Protein AF-A0A7K9DVI6-F1 (afdb_monomer_lite)

pLDDT: mean 95.96, std 3.77, range [73.94, 98.69]

Foldseek 3Di:
DVVVLCPVQPDPDDPDPDDDPRSVVSSVVVVVVVVVVVVVVVVVVVVVVVVVVVVVVD

Radius of gyration: 18.19 Å; chains: 1; bounding box: 46×14×45 Å

InterPro domains:
  IPR004217 Tim10-like [PF02953] (1-47)
  IPR035427 Tim10-like domain superfamily [G3DSA:1.10.287.810] (1-58)
  IPR035427 Tim10-like domain superfamily [SSF144122] (1-50)

Secondary structure (DSSP, 8-state):
-HHHHHHHHS-SS-SSSSPPHHHHHHHHHHHHHHHHHHHHHHHHHHHHHHHHHHHHT-

Sequence (58 aa):
MTQACHRKCVPPHYKDAELSKGESVCLDRCVAKYLEVHERMGKKLTELSLQDEELLRR

Organism: NCBI:txid243314

Structure (mmCIF, N/CA/C/O backbone):
data_AF-A0A7K9DVI6-F1
#
_entry.id   AF-A0A7K9DVI6-F1
#
loop_
_atom_site.group_PDB
_atom_site.id
_atom_site.type_symbol
_atom_site.label_atom_id
_atom_site.label_alt_id
_atom_site.label_comp_id
_atom_site.label_asym_id
_atom_site.label_entity_id
_atom_site.label_seq_id
_atom_site.pdbx_PDB_ins_code
_atom_site.Cartn_x
_atom_site.Cartn_y
_atom_site.Cartn_z
_atom_site.occupancy
_atom_site.B_iso_or_equiv
_atom_site.auth_seq_id
_atom_site.auth_comp_id
_atom_site.auth_asym_id
_atom_site.auth_atom_id
_atom_site.pdbx_PDB_model_num
ATOM 1 N N . MET A 1 1 ? -1.695 -7.474 0.995 1.00 94.69 1 MET A N 1
ATOM 2 C CA . MET A 1 1 ? -0.713 -6.436 0.604 1.00 94.69 1 MET A CA 1
ATOM 3 C C . MET A 1 1 ? 0.103 -6.841 -0.625 1.00 94.69 1 MET A C 1
ATOM 5 O O . MET A 1 1 ? -0.150 -6.292 -1.689 1.00 94.69 1 MET A O 1
ATOM 9 N N . THR A 1 2 ? 1.014 -7.821 -0.530 1.00 96.38 2 THR A N 1
ATOM 10 C CA . THR A 1 2 ? 1.981 -8.170 -1.596 1.00 96.38 2 THR A CA 1
ATOM 11 C C . THR A 1 2 ? 1.342 -8.458 -2.953 1.00 96.38 2 THR A C 1
ATOM 13 O O . THR A 1 2 ? 1.681 -7.807 -3.934 1.00 96.38 2 THR A O 1
ATOM 16 N N . GLN A 1 3 ? 0.350 -9.353 -3.019 1.00 97.69 3 GLN A N 1
ATOM 17 C CA . GLN A 1 3 ? -0.340 -9.654 -4.283 1.00 97.69 3 GLN A CA 1
ATOM 18 C C . GLN A 1 3 ? -1.070 -8.436 -4.870 1.00 97.69 3 GLN A C 1
ATOM 20 O O . GLN A 1 3 ? -1.117 -8.274 -6.086 1.00 97.69 3 GLN A O 1
ATOM 25 N N . ALA A 1 4 ? -1.624 -7.568 -4.019 1.00 98.00 4 ALA A N 1
ATOM 26 C CA . ALA A 1 4 ? -2.321 -6.367 -4.466 1.00 98.00 4 ALA A CA 1
ATOM 27 C C . ALA A 1 4 ? -1.343 -5.356 -5.077 1.00 98.00 4 ALA A C 1
ATOM 29 O O . ALA A 1 4 ? -1.620 -4.819 -6.146 1.00 98.00 4 ALA A O 1
ATOM 30 N N . CYS A 1 5 ? -0.193 -5.133 -4.435 1.00 98.31 5 CYS A N 1
ATOM 31 C CA . CYS A 1 5 ? 0.821 -4.227 -4.966 1.00 98.31 5 CYS A CA 1
ATOM 32 C C . CYS A 1 5 ? 1.532 -4.794 -6.191 1.00 98.31 5 CYS A C 1
ATOM 34 O O . CYS A 1 5 ? 1.723 -4.055 -7.150 1.00 98.31 5 CYS A O 1
ATOM 36 N N . HIS A 1 6 ? 1.800 -6.101 -6.232 1.00 96.94 6 HIS A N 1
ATOM 37 C CA . HIS A 1 6 ? 2.313 -6.754 -7.434 1.00 96.94 6 HIS A CA 1
ATOM 38 C C . HIS A 1 6 ? 1.359 -6.555 -8.619 1.00 96.94 6 HIS A C 1
ATOM 40 O O . HIS A 1 6 ? 1.764 -6.021 -9.640 1.00 96.94 6 HIS A O 1
ATOM 46 N N . ARG A 1 7 ? 0.062 -6.862 -8.465 1.00 97.38 7 ARG A N 1
ATOM 47 C CA . ARG A 1 7 ? -0.932 -6.657 -9.539 1.00 97.38 7 ARG A CA 1
ATOM 48 C C . ARG A 1 7 ? -1.096 -5.194 -9.968 1.00 97.38 7 ARG A C 1
ATOM 50 O O . ARG A 1 7 ? -1.506 -4.948 -11.094 1.00 97.38 7 ARG A O 1
ATOM 57 N N . LYS A 1 8 ? -0.858 -4.233 -9.069 1.00 97.56 8 LYS A N 1
ATOM 58 C CA . LYS A 1 8 ? -1.007 -2.797 -9.362 1.00 97.56 8 LYS A CA 1
ATOM 59 C C . LYS A 1 8 ? 0.223 -2.186 -10.021 1.00 97.56 8 LYS A C 1
ATOM 61 O O . LYS A 1 8 ? 0.064 -1.264 -10.812 1.00 97.56 8 LYS A O 1
ATOM 66 N N . CYS A 1 9 ? 1.412 -2.642 -9.643 1.00 97.81 9 CYS A N 1
ATOM 67 C CA . CYS A 1 9 ? 2.662 -1.979 -9.998 1.00 97.81 9 CYS A CA 1
ATOM 68 C C . CYS A 1 9 ? 3.529 -2.775 -10.964 1.00 97.81 9 CYS A C 1
ATOM 70 O O . CYS A 1 9 ? 4.340 -2.156 -11.634 1.00 97.81 9 CYS A O 1
ATOM 72 N N . VAL A 1 10 ? 3.360 -4.096 -11.053 1.00 96.38 10 VAL A N 1
ATOM 73 C CA . VAL A 1 10 ? 4.154 -4.966 -11.923 1.00 96.38 10 VAL A CA 1
ATOM 74 C C . VAL A 1 10 ? 3.239 -5.520 -13.022 1.00 96.38 10 VAL A C 1
ATOM 76 O O . VAL A 1 10 ? 2.328 -6.303 -12.725 1.00 96.38 10 VAL A O 1
ATOM 79 N N . PRO A 1 11 ? 3.403 -5.086 -14.283 1.00 93.50 11 PRO A N 1
ATOM 80 C CA . PRO A 1 11 ? 2.585 -5.564 -15.387 1.00 93.50 11 PRO A CA 1
ATOM 81 C C . PRO A 1 11 ? 2.850 -7.055 -15.659 1.00 93.50 11 PRO A C 1
ATOM 83 O O . PRO A 1 11 ? 3.953 -7.543 -15.431 1.00 93.50 11 PRO A O 1
ATOM 86 N N . PRO A 1 12 ? 1.866 -7.794 -16.201 1.00 92.75 12 PRO A N 1
ATOM 87 C CA . PRO A 1 12 ? 2.034 -9.217 -16.508 1.00 92.75 12 PRO A CA 1
ATOM 88 C C . PRO A 1 12 ? 3.049 -9.474 -17.634 1.00 92.75 12 PRO A C 1
ATOM 90 O O . PRO A 1 12 ? 3.538 -10.591 -17.781 1.00 92.75 12 PRO A O 1
ATOM 93 N N . HIS A 1 13 ? 3.354 -8.452 -18.439 1.00 93.31 13 HIS A N 1
ATOM 94 C CA . HIS A 1 13 ? 4.376 -8.507 -19.476 1.00 93.31 13 HIS A CA 1
ATOM 95 C C . HIS A 1 13 ? 5.683 -7.921 -18.948 1.00 93.31 13 HIS A C 1
ATOM 97 O O . HIS A 1 13 ? 5.866 -6.702 -18.931 1.00 93.31 13 HIS A O 1
ATOM 103 N N . TYR A 1 14 ? 6.586 -8.808 -18.545 1.00 92.25 14 TYR A N 1
ATOM 104 C CA . TYR A 1 14 ? 7.927 -8.459 -18.093 1.00 92.25 14 TYR A CA 1
ATOM 105 C C . TYR A 1 14 ? 8.812 -8.148 -19.297 1.00 92.25 14 TYR A C 1
ATOM 107 O O . TYR A 1 14 ? 9.019 -9.005 -20.156 1.00 92.25 14 TYR A O 1
ATOM 115 N N . LYS A 1 15 ? 9.302 -6.909 -19.375 1.00 88.31 15 LYS A N 1
ATOM 116 C CA . LYS A 1 15 ? 10.296 -6.512 -20.383 1.00 88.31 15 LYS A CA 1
ATOM 117 C C . LYS A 1 15 ? 11.709 -6.897 -19.953 1.00 88.31 15 LYS A C 1
ATOM 119 O O . LYS A 1 15 ? 12.477 -7.369 -20.780 1.00 88.31 15 LYS A O 1
ATOM 124 N N . ASP A 1 16 ? 11.987 -6.753 -18.662 1.00 90.31 16 ASP A N 1
ATOM 125 C CA . ASP A 1 16 ? 13.279 -6.999 -18.032 1.00 90.31 16 ASP A CA 1
ATOM 126 C C . ASP A 1 16 ? 13.079 -7.819 -16.746 1.00 90.31 16 ASP A C 1
ATOM 128 O O . ASP A 1 16 ? 11.976 -7.876 -16.195 1.00 90.31 16 ASP A O 1
ATOM 132 N N . ALA A 1 17 ? 14.140 -8.477 -16.271 1.00 91.38 17 ALA A N 1
ATOM 133 C CA . ALA A 1 17 ? 14.110 -9.261 -15.031 1.00 91.38 17 ALA A CA 1
ATOM 134 C C . ALA A 1 17 ? 14.234 -8.394 -13.764 1.00 91.38 17 ALA A C 1
ATOM 136 O O . ALA A 1 17 ? 13.893 -8.841 -12.669 1.00 91.38 17 ALA A O 1
ATOM 137 N N . GLU A 1 18 ? 14.731 -7.165 -13.909 1.00 95.31 18 GLU A N 1
ATOM 138 C CA . GLU A 1 18 ? 14.859 -6.200 -12.823 1.00 95.31 18 GLU A CA 1
ATOM 139 C C . GLU A 1 18 ? 13.680 -5.232 -12.804 1.00 95.31 18 GLU A C 1
ATOM 141 O O . GLU A 1 18 ? 13.089 -4.912 -13.835 1.00 95.31 18 GLU A O 1
ATOM 146 N N . LEU A 1 19 ? 13.367 -4.724 -11.612 1.00 94.94 19 LEU A N 1
ATOM 147 C CA . LEU A 1 19 ? 12.367 -3.679 -11.468 1.00 94.94 19 LEU A CA 1
ATOM 148 C C . LEU A 1 19 ? 12.891 -2.375 -12.061 1.00 94.94 19 LEU A C 1
ATOM 150 O O . LEU A 1 19 ? 13.920 -1.836 -11.642 1.00 94.94 19 LEU A O 1
ATOM 154 N N . SER A 1 20 ? 12.122 -1.812 -12.981 1.00 95.81 20 SER A N 1
ATOM 155 C CA . SER A 1 20 ? 12.331 -0.446 -13.429 1.00 95.81 20 SER A CA 1
ATOM 156 C C . SER A 1 20 ? 12.146 0.529 -12.263 1.00 95.81 20 SER A C 1
ATOM 158 O O . SER A 1 20 ? 11.388 0.300 -11.316 1.00 95.81 20 SER A O 1
ATOM 160 N N . LYS A 1 21 ? 12.774 1.706 -12.363 1.00 96.44 21 LYS A N 1
ATOM 161 C CA . LYS A 1 21 ? 12.595 2.790 -11.381 1.00 96.44 21 LYS A CA 1
ATOM 162 C C . LYS A 1 21 ? 11.114 3.120 -11.134 1.00 96.44 21 LYS A C 1
ATOM 164 O O . LYS A 1 21 ? 10.742 3.472 -10.016 1.00 96.44 21 LYS A O 1
ATOM 169 N N . GLY A 1 22 ? 10.276 3.017 -12.169 1.00 96.31 22 GLY A N 1
ATOM 170 C CA . GLY A 1 22 ? 8.836 3.258 -12.074 1.00 96.31 22 GLY A CA 1
ATOM 171 C C . GLY A 1 22 ? 8.115 2.217 -11.219 1.00 96.31 22 GLY A C 1
ATOM 172 O O . GLY A 1 22 ? 7.307 2.588 -10.367 1.00 96.31 22 GLY A O 1
ATOM 173 N N . GLU A 1 23 ? 8.439 0.938 -11.401 1.00 97.56 23 GLU A N 1
ATOM 174 C CA . GLU A 1 23 ? 7.859 -0.165 -10.627 1.00 97.56 23 GLU A CA 1
ATOM 175 C C . GLU A 1 23 ? 8.273 -0.080 -9.157 1.00 97.56 23 GLU A C 1
ATOM 177 O O . GLU A 1 23 ? 7.408 -0.155 -8.285 1.00 97.56 23 GLU A O 1
ATOM 182 N N . SER A 1 24 ? 9.551 0.195 -8.876 1.00 97.38 24 SER A N 1
ATOM 183 C CA . SER A 1 24 ? 10.054 0.374 -7.507 1.00 97.38 24 SER A CA 1
ATOM 184 C C . SER A 1 24 ? 9.343 1.519 -6.777 1.00 97.38 24 SER A C 1
ATOM 186 O O . SER A 1 24 ? 8.770 1.317 -5.709 1.00 97.38 24 SER A O 1
ATOM 188 N N . VAL A 1 25 ? 9.258 2.705 -7.396 1.00 98.50 25 VAL A N 1
ATOM 189 C CA . VAL A 1 25 ? 8.547 3.856 -6.802 1.00 98.50 25 VAL A CA 1
ATOM 190 C C . VAL A 1 25 ? 7.043 3.587 -6.661 1.00 98.50 25 VAL A C 1
ATOM 192 O O . VAL A 1 25 ? 6.407 4.059 -5.713 1.00 98.50 25 VAL A O 1
ATOM 195 N N . CYS A 1 26 ? 6.440 2.847 -7.596 1.00 98.50 26 CYS A N 1
ATOM 196 C CA . CYS A 1 26 ? 5.043 2.438 -7.481 1.00 98.50 26 CYS A CA 1
ATOM 197 C C . CYS A 1 26 ? 4.830 1.514 -6.279 1.00 98.50 26 CYS A C 1
ATOM 199 O O . CYS A 1 26 ? 3.876 1.730 -5.529 1.00 98.50 26 CYS A O 1
ATOM 201 N N . LEU A 1 27 ? 5.704 0.522 -6.074 1.00 98.50 27 LEU A N 1
ATOM 202 C CA . LEU A 1 27 ? 5.615 -0.422 -4.959 1.00 98.50 27 LEU A CA 1
ATOM 203 C C . LEU A 1 27 ? 5.685 0.299 -3.609 1.00 98.50 27 LEU A C 1
ATOM 205 O O . LEU A 1 27 ? 4.802 0.074 -2.778 1.00 98.50 27 LEU A O 1
ATOM 209 N N . ASP A 1 28 ? 6.627 1.230 -3.431 1.00 98.56 28 ASP A N 1
ATOM 210 C CA . ASP A 1 28 ? 6.747 2.035 -2.204 1.00 98.56 28 ASP A CA 1
ATOM 211 C C . ASP A 1 28 ? 5.452 2.808 -1.909 1.00 98.56 28 ASP A C 1
ATOM 213 O O . ASP A 1 28 ? 4.878 2.734 -0.817 1.00 98.56 28 ASP A O 1
ATOM 217 N N . ARG A 1 29 ? 4.922 3.503 -2.925 1.00 98.62 29 ARG A N 1
ATOM 218 C CA . ARG A 1 29 ? 3.652 4.241 -2.820 1.00 98.62 29 ARG A CA 1
ATOM 219 C C . ARG A 1 29 ? 2.467 3.314 -2.562 1.00 98.62 29 ARG A C 1
ATOM 221 O O . ARG A 1 29 ? 1.537 3.696 -1.853 1.00 98.62 29 ARG A O 1
ATOM 228 N N . CYS A 1 30 ? 2.460 2.129 -3.166 1.00 98.69 30 CYS A N 1
ATOM 229 C CA . CYS A 1 30 ? 1.383 1.163 -3.009 1.00 98.69 30 CYS A CA 1
ATOM 230 C C . CYS A 1 30 ? 1.327 0.625 -1.583 1.00 98.69 30 CYS A C 1
ATOM 232 O O . CYS A 1 30 ? 0.245 0.596 -1.000 1.00 98.69 30 CYS A O 1
ATOM 234 N N . VAL A 1 31 ? 2.470 0.236 -1.015 1.00 98.62 31 VAL A N 1
ATOM 235 C CA . VAL A 1 31 ? 2.547 -0.278 0.357 1.00 98.62 31 VAL A 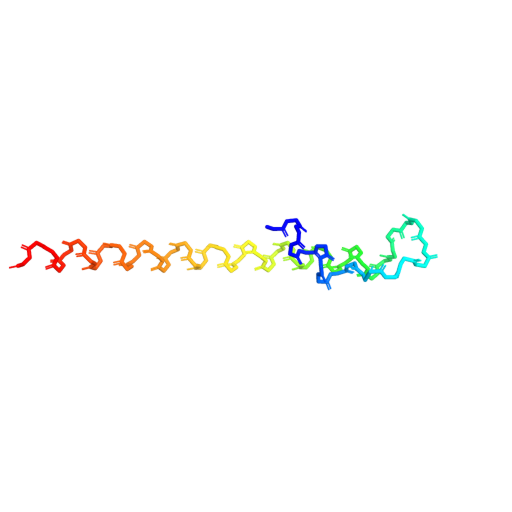CA 1
ATOM 236 C C . VAL A 1 31 ? 2.093 0.787 1.352 1.00 98.62 31 VAL A C 1
ATOM 238 O O . VAL A 1 31 ? 1.234 0.498 2.184 1.00 98.62 31 VAL A O 1
ATOM 241 N N . ALA A 1 32 ? 2.571 2.028 1.207 1.00 98.56 32 ALA A N 1
ATOM 242 C CA . ALA A 1 32 ? 2.143 3.141 2.054 1.00 98.56 32 ALA A CA 1
ATOM 243 C C . ALA A 1 32 ? 0.615 3.338 2.021 1.00 98.56 32 ALA A C 1
ATOM 245 O O . ALA A 1 32 ? -0.040 3.345 3.063 1.00 98.56 32 ALA A O 1
ATOM 246 N N . LYS A 1 33 ? 0.024 3.396 0.819 1.00 98.62 33 LYS A N 1
ATOM 247 C CA . LYS A 1 33 ? -1.435 3.523 0.649 1.00 98.62 33 LYS A CA 1
ATOM 248 C C . LYS A 1 33 ? -2.202 2.315 1.182 1.00 98.62 33 LYS A C 1
ATOM 250 O O . LYS A 1 33 ? -3.285 2.475 1.735 1.00 98.62 33 LYS A O 1
ATOM 255 N N . TYR A 1 34 ? -1.678 1.105 0.992 1.00 98.69 34 TYR A N 1
ATOM 256 C CA . TYR A 1 34 ? -2.325 -0.114 1.469 1.00 98.69 34 TYR A CA 1
ATOM 257 C C . TYR A 1 34 ? -2.444 -0.101 2.991 1.00 98.69 34 TYR A C 1
ATOM 259 O O . TYR A 1 34 ? -3.513 -0.407 3.509 1.00 98.69 34 TYR A O 1
ATOM 267 N N . LEU A 1 35 ? -1.370 0.263 3.696 1.00 98.44 35 LEU A N 1
ATOM 268 C CA . LEU A 1 35 ? -1.361 0.318 5.158 1.00 98.44 35 LEU A CA 1
ATOM 269 C C . LEU A 1 35 ? -2.295 1.407 5.691 1.00 98.44 35 LEU A C 1
ATOM 271 O O . LEU A 1 35 ? -3.072 1.135 6.602 1.00 98.44 35 LEU A O 1
ATOM 275 N N . GLU A 1 36 ? -2.296 2.589 5.072 1.00 98.38 36 GLU A N 1
ATOM 276 C CA . GLU A 1 36 ? -3.220 3.671 5.427 1.00 98.38 36 GLU A CA 1
ATOM 277 C C . GLU A 1 36 ? -4.690 3.235 5.293 1.00 98.38 36 GLU A C 1
ATOM 279 O O . GLU A 1 36 ? -5.500 3.432 6.201 1.00 98.38 36 GLU A O 1
ATOM 284 N N . VAL A 1 37 ? -5.047 2.606 4.168 1.00 98.12 37 VAL A N 1
ATOM 285 C CA . VAL A 1 37 ? -6.409 2.097 3.950 1.00 98.12 37 VAL A CA 1
ATOM 286 C C . VAL A 1 37 ? -6.727 0.963 4.922 1.00 9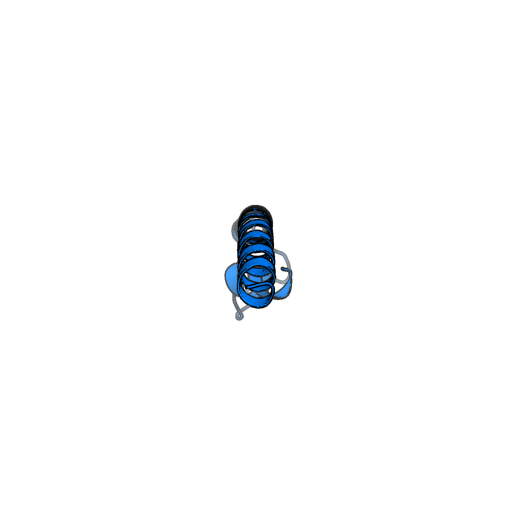8.12 37 VAL A C 1
ATOM 288 O O . VAL A 1 37 ? -7.815 0.945 5.493 1.00 98.12 37 VAL A O 1
ATOM 291 N N . HIS A 1 38 ? -5.788 0.045 5.149 1.00 98.00 38 HIS A N 1
ATOM 292 C CA . HIS A 1 38 ? -5.961 -1.072 6.074 1.00 98.00 38 HIS A CA 1
ATOM 293 C C . HIS A 1 38 ? -6.247 -0.591 7.503 1.00 98.00 38 HIS A C 1
ATOM 295 O O . HIS A 1 38 ? -7.154 -1.108 8.150 1.00 98.00 38 HIS A O 1
ATOM 301 N N . GLU A 1 39 ? -5.531 0.429 7.983 1.00 98.38 39 GLU A N 1
ATOM 302 C CA . GLU A 1 39 ? -5.771 1.021 9.302 1.00 98.38 39 GLU A CA 1
ATOM 303 C C . GLU A 1 39 ? -7.166 1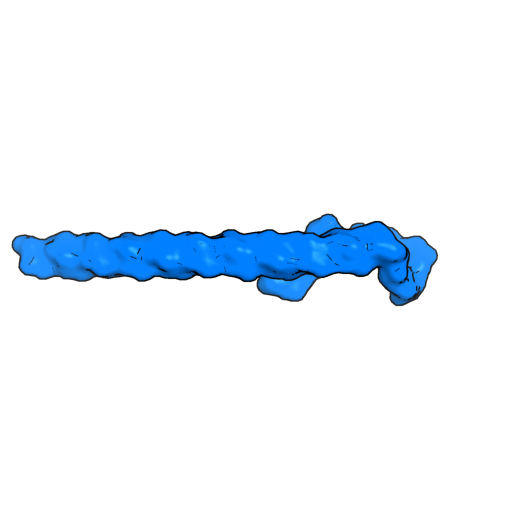.653 9.395 1.00 98.38 39 GLU A C 1
ATOM 305 O O . GLU A 1 39 ? -7.908 1.394 10.345 1.00 98.38 39 GLU A O 1
ATOM 310 N N . ARG A 1 40 ? -7.558 2.451 8.393 1.00 98.31 40 ARG A N 1
ATOM 311 C CA . ARG A 1 40 ? -8.887 3.084 8.348 1.00 98.31 40 ARG A CA 1
ATOM 312 C C . ARG A 1 40 ? -10.010 2.047 8.327 1.00 98.31 40 ARG A C 1
ATOM 314 O O . ARG A 1 40 ? -10.999 2.205 9.040 1.00 98.31 40 ARG A O 1
ATOM 321 N N . MET A 1 41 ? -9.849 0.979 7.546 1.00 98.00 41 MET A N 1
ATOM 322 C CA . MET A 1 41 ? -10.803 -0.132 7.512 1.00 98.00 41 MET A CA 1
ATOM 323 C C . MET A 1 41 ? -10.875 -0.856 8.856 1.00 98.00 41 MET A C 1
ATOM 325 O O . MET A 1 41 ? -11.975 -1.149 9.314 1.00 98.00 41 MET A O 1
ATOM 329 N N . GLY A 1 42 ? -9.732 -1.092 9.507 1.00 97.94 42 GLY A N 1
ATOM 330 C CA . GLY A 1 42 ? -9.678 -1.701 10.836 1.00 97.94 42 GLY A CA 1
ATOM 331 C C . GLY A 1 42 ? -10.453 -0.893 11.876 1.00 97.94 42 GLY A C 1
ATOM 332 O O . GLY A 1 42 ? -11.311 -1.444 12.557 1.00 97.94 42 GLY A O 1
ATOM 333 N N . LYS A 1 43 ? -10.230 0.429 11.938 1.00 97.81 43 LYS A N 1
ATOM 334 C CA . LYS A 1 43 ? -10.987 1.328 12.831 1.00 97.81 43 LYS A CA 1
ATOM 335 C C . LYS A 1 43 ? -12.486 1.249 12.563 1.00 97.81 43 LYS A C 1
ATOM 337 O O . LYS A 1 43 ? -13.266 1.083 13.496 1.00 97.81 43 LYS A O 1
ATOM 342 N N . LYS A 1 44 ? -12.882 1.305 11.286 1.00 97.88 44 LYS A N 1
ATOM 343 C CA . LYS A 1 44 ? -14.298 1.276 10.923 1.00 97.88 44 LYS A CA 1
ATOM 344 C C . LYS A 1 44 ? -14.969 -0.051 11.268 1.00 97.88 44 LYS A C 1
ATOM 346 O O . LYS A 1 44 ? -16.115 -0.052 11.704 1.00 97.88 44 LYS A O 1
ATOM 351 N N . LEU A 1 45 ? -14.267 -1.166 11.082 1.00 97.88 45 LEU A N 1
ATOM 352 C CA . LEU A 1 45 ? -14.782 -2.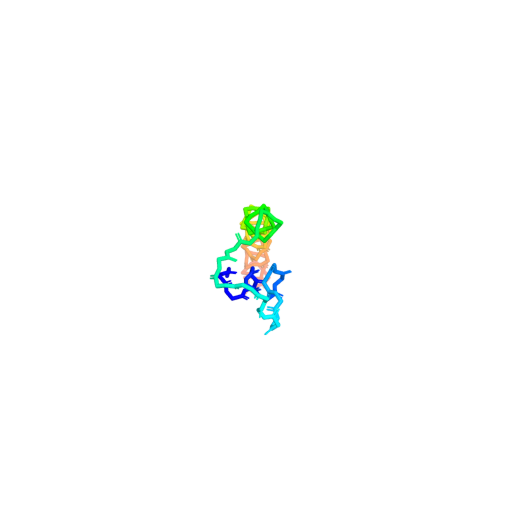485 11.433 1.00 97.88 45 LEU A CA 1
ATOM 353 C C . LEU A 1 45 ? -15.004 -2.604 12.944 1.00 97.88 45 LEU A C 1
ATOM 355 O O . LEU A 1 45 ? -16.073 -3.036 13.355 1.00 97.88 45 LEU A O 1
ATOM 359 N N . THR A 1 46 ? -14.048 -2.147 13.759 1.00 97.19 46 THR A N 1
ATOM 360 C CA . THR A 1 46 ? -14.195 -2.135 15.223 1.00 97.19 46 THR A CA 1
ATOM 361 C C . THR A 1 46 ? -15.375 -1.274 15.673 1.00 97.19 46 THR A C 1
ATOM 363 O O . THR A 1 46 ? -16.143 -1.701 16.530 1.00 97.19 46 THR A O 1
ATOM 366 N N . GLU A 1 47 ? -15.556 -0.083 15.091 1.00 97.12 47 GLU A N 1
ATOM 367 C CA . GLU A 1 47 ? -16.722 0.768 15.378 1.00 97.12 47 GLU A CA 1
ATOM 368 C C . GLU A 1 47 ? -18.043 0.037 15.114 1.00 97.12 47 GLU A C 1
ATOM 370 O O . GLU A 1 47 ? -18.949 0.098 15.941 1.00 97.12 47 GLU A O 1
ATOM 375 N N . LEU A 1 48 ? -18.145 -0.659 13.977 1.00 96.56 48 LEU A N 1
ATOM 376 C CA . LEU A 1 48 ? -19.344 -1.410 13.605 1.00 96.56 48 LEU A CA 1
ATOM 377 C C . LEU A 1 48 ? -19.585 -2.593 14.551 1.00 96.56 48 LEU A C 1
ATOM 379 O O . LEU A 1 48 ? -20.704 -2.772 15.014 1.00 96.56 48 LEU A O 1
ATOM 383 N N . SER A 1 49 ? -18.541 -3.342 14.918 1.00 96.00 49 SER A N 1
ATOM 384 C CA . SER A 1 49 ? -18.661 -4.4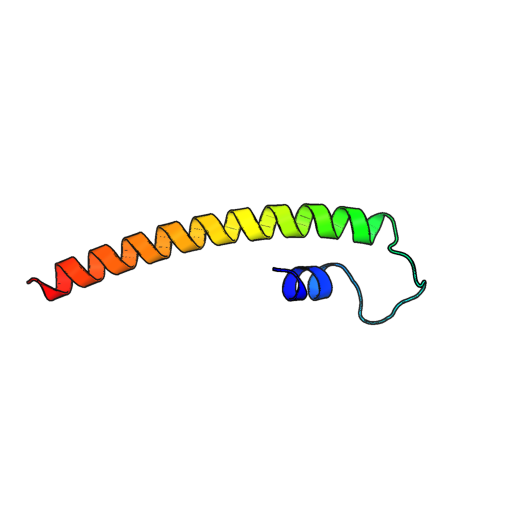45 15.882 1.00 96.00 49 SER A CA 1
ATOM 385 C C . SER A 1 49 ? -19.199 -3.988 17.240 1.00 96.00 49 SER A C 1
ATOM 387 O O . SER A 1 49 ? -20.057 -4.652 17.812 1.00 96.00 49 SER A O 1
ATOM 389 N N . LEU A 1 50 ? -18.746 -2.836 17.746 1.00 95.31 50 LEU A N 1
ATOM 390 C CA . LEU A 1 50 ? -19.256 -2.277 19.003 1.00 95.31 50 LEU A CA 1
ATOM 391 C C . LEU A 1 50 ? -20.720 -1.828 18.890 1.00 95.31 50 LEU A C 1
ATOM 393 O O . LEU A 1 50 ? -21.487 -1.981 19.840 1.00 95.31 50 LEU A O 1
ATOM 397 N N . GLN A 1 51 ? -21.112 -1.276 17.737 1.00 95.44 51 GLN A N 1
ATOM 398 C CA . GLN A 1 51 ? -22.505 -0.906 17.468 1.00 95.44 51 GLN A CA 1
ATOM 399 C C . GLN A 1 51 ? -23.418 -2.135 17.429 1.00 95.44 51 GLN A C 1
ATOM 401 O O . GLN A 1 51 ? -24.502 -2.097 18.010 1.00 95.44 51 GLN A O 1
ATOM 406 N N . ASP A 1 52 ? -22.967 -3.220 16.799 1.00 95.00 52 ASP A N 1
ATOM 407 C CA . ASP A 1 52 ? -23.709 -4.479 16.731 1.00 95.00 52 ASP A CA 1
ATOM 408 C C . ASP A 1 52 ? -23.865 -5.117 18.122 1.00 95.00 52 ASP A C 1
ATOM 410 O O . ASP A 1 52 ? -24.952 -5.579 18.468 1.00 95.00 52 ASP A O 1
ATOM 414 N N . GLU A 1 53 ? -22.823 -5.097 18.963 1.00 94.56 53 GLU A N 1
ATOM 415 C CA . GLU A 1 53 ? -22.911 -5.588 20.347 1.00 94.56 53 GLU A CA 1
ATOM 416 C C . GLU A 1 53 ? -23.910 -4.792 21.199 1.00 94.56 53 GLU A C 1
ATOM 418 O O . GLU A 1 53 ? -24.673 -5.381 21.964 1.00 94.56 53 GLU A O 1
ATOM 423 N N . GLU A 1 54 ? -23.926 -3.462 21.074 1.00 94.06 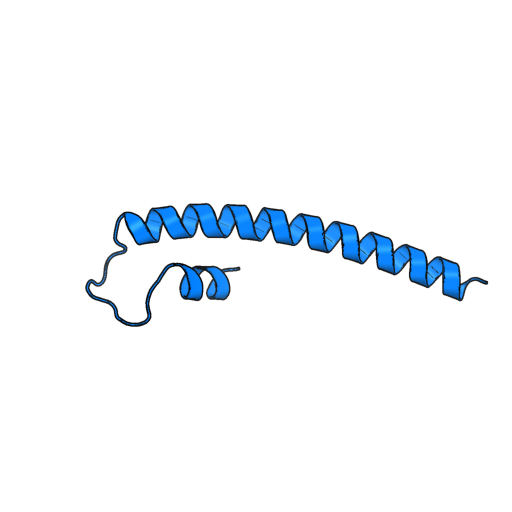54 GLU A N 1
ATOM 424 C CA . GLU A 1 54 ? -24.893 -2.602 21.768 1.00 94.06 54 GLU A CA 1
ATOM 425 C C . GLU A 1 54 ? -26.324 -2.852 21.276 1.00 94.06 54 GLU A C 1
ATOM 427 O O . GLU A 1 54 ? -27.256 -2.867 22.080 1.00 94.06 54 GLU A O 1
ATOM 432 N N . LEU A 1 55 ? -26.509 -3.087 19.973 1.00 94.00 55 LEU A N 1
ATOM 433 C CA . LEU A 1 55 ? -27.809 -3.442 19.409 1.00 94.00 55 LEU A CA 1
ATOM 434 C C . LEU A 1 55 ? -28.310 -4.787 19.949 1.00 94.00 55 LEU A C 1
ATOM 436 O O . LEU A 1 55 ? -29.476 -4.889 20.309 1.00 94.00 55 LEU A O 1
ATOM 440 N N . LEU A 1 56 ? -27.438 -5.796 20.036 1.00 93.31 56 LEU A N 1
ATOM 441 C CA . LEU A 1 56 ? -27.781 -7.129 20.549 1.00 93.31 56 LEU A CA 1
ATOM 442 C C . LEU A 1 56 ? -28.078 -7.150 22.057 1.00 93.31 56 LEU A C 1
ATOM 444 O O . LEU A 1 56 ? -28.693 -8.097 22.543 1.00 93.31 56 LEU A O 1
ATOM 448 N N . ARG A 1 57 ? -27.612 -6.146 22.810 1.00 91.50 57 ARG A N 1
ATOM 449 C CA . ARG A 1 57 ? -27.867 -6.008 24.254 1.00 91.50 57 ARG A CA 1
ATOM 450 C C . ARG A 1 57 ? -29.212 -5.354 24.586 1.00 91.50 57 ARG A C 1
ATOM 452 O O . ARG A 1 57 ? -29.569 -5.328 25.764 1.00 91.50 57 ARG A O 1
ATOM 459 N N . ARG A 1 58 ? -29.920 -4.812 23.594 1.00 73.94 58 ARG A N 1
ATOM 460 C CA . ARG A 1 58 ? -31.256 -4.212 23.735 1.00 73.94 58 ARG A CA 1
ATOM 461 C C . ARG A 1 58 ? -32.343 -5.211 23.372 1.00 73.94 58 ARG A C 1
ATOM 463 O O . ARG A 1 58 ? -33.403 -5.139 24.030 1.00 73.94 58 ARG A O 1
#